Protein AF-A0A7U4GG77-F1 (afdb_monomer)

Foldseek 3Di:
DWDWDWDQDQFWIWIWTNDPDTDTDIDGDDNVRSVVVVVVCCVVVVDPPLVVLVVVVVVVVVDDPVVCCVVQPPVNVVVSVVVNVVVVVD

pLDDT: mean 75.09, std 8.91, range [48.38, 88.25]

Solvent-accessible surface area (backbone atoms only — not comparable to full-atom values): 5336 Å² total; per-residue (Å²): 130,79,53,72,47,80,47,79,55,90,54,34,40,35,43,39,35,66,50,102,69,66,52,76,48,75,41,82,44,55,60,67,58,48,51,53,50,53,48,53,34,38,76,69,64,77,40,57,70,68,57,53,49,50,51,50,54,56,52,54,72,71,50,57,72,76,72,36,51,83,79,50,42,70,70,58,50,48,54,54,50,52,51,47,52,58,62,71,76,105

Structure (mmCIF, N/CA/C/O backbone):
data_AF-A0A7U4GG77-F1
#
_entry.id   AF-A0A7U4GG77-F1
#
loop_
_atom_site.group_PDB
_atom_site.id
_atom_site.type_symbol
_atom_site.label_atom_id
_atom_site.label_alt_id
_atom_site.label_comp_id
_atom_site.label_asym_id
_atom_site.label_entity_id
_atom_site.label_seq_id
_atom_site.pdbx_PDB_ins_code
_atom_site.Cartn_x
_atom_site.Cartn_y
_atom_site.Cartn_z
_atom_site.occupancy
_atom_site.B_iso_or_equiv
_atom_site.auth_seq_id
_atom_site.auth_comp_id
_atom_site.auth_asym_id
_atom_site.auth_atom_id
_atom_site.pdbx_PDB_model_num
ATOM 1 N N . MET A 1 1 ? 2.871 -21.679 12.229 1.00 51.12 1 MET A N 1
ATOM 2 C CA . MET A 1 1 ? 2.095 -21.071 11.125 1.00 51.12 1 MET A CA 1
ATOM 3 C C . MET A 1 1 ? 3.043 -20.767 9.979 1.00 51.12 1 MET A C 1
ATOM 5 O O . MET A 1 1 ? 4.059 -20.128 10.228 1.00 51.12 1 MET A O 1
ATOM 9 N N . GLN A 1 2 ? 2.755 -21.250 8.768 1.00 59.47 2 GLN A N 1
ATOM 10 C CA . GLN A 1 2 ? 3.441 -20.774 7.560 1.00 59.47 2 GLN A CA 1
ATOM 11 C C . GLN A 1 2 ? 3.016 -19.323 7.315 1.00 59.47 2 GLN A C 1
ATOM 13 O O . GLN A 1 2 ? 1.837 -19.002 7.451 1.00 59.47 2 GLN A O 1
ATOM 18 N N . LYS A 1 3 ? 3.980 -18.441 7.039 1.00 63.34 3 LYS A N 1
ATOM 19 C CA . LYS A 1 3 ? 3.714 -17.033 6.736 1.00 63.34 3 LYS A CA 1
ATOM 20 C C . LYS A 1 3 ? 3.710 -16.855 5.221 1.00 63.34 3 LYS A C 1
ATOM 22 O O . LYS A 1 3 ? 4.717 -17.133 4.573 1.00 63.34 3 LYS A O 1
ATOM 27 N N . THR A 1 4 ? 2.592 -16.379 4.690 1.00 65.75 4 THR A N 1
ATOM 28 C CA . THR A 1 4 ? 2.501 -15.870 3.320 1.00 65.75 4 THR A CA 1
ATOM 29 C C . THR A 1 4 ? 2.629 -14.356 3.387 1.00 65.75 4 THR A C 1
ATOM 31 O O . THR A 1 4 ? 1.949 -13.716 4.186 1.00 65.75 4 THR A O 1
ATOM 34 N N . ILE A 1 5 ? 3.536 -13.794 2.597 1.00 69.69 5 ILE A N 1
ATOM 35 C CA . ILE A 1 5 ? 3.771 -12.358 2.486 1.00 69.69 5 ILE A CA 1
ATOM 36 C C . ILE A 1 5 ? 3.217 -11.914 1.136 1.00 69.69 5 ILE A C 1
ATOM 38 O O . ILE A 1 5 ? 3.635 -12.428 0.098 1.00 69.69 5 ILE A O 1
ATOM 42 N N . LEU A 1 6 ? 2.293 -10.959 1.173 1.00 69.25 6 LEU A N 1
ATOM 43 C CA . LEU A 1 6 ? 1.862 -10.196 0.010 1.00 69.25 6 LEU A CA 1
ATOM 44 C C . LEU A 1 6 ? 2.651 -8.883 0.002 1.00 69.25 6 LEU A C 1
ATOM 46 O O . LEU A 1 6 ? 2.609 -8.136 0.980 1.00 69.25 6 LEU A O 1
ATOM 50 N N . ARG A 1 7 ? 3.385 -8.603 -1.073 1.00 73.50 7 ARG A N 1
ATOM 51 C CA . ARG A 1 7 ? 4.028 -7.307 -1.305 1.00 73.50 7 ARG A CA 1
ATOM 52 C C . ARG A 1 7 ? 3.434 -6.702 -2.567 1.00 73.50 7 ARG A C 1
ATOM 54 O O . ARG A 1 7 ? 3.472 -7.327 -3.618 1.00 73.50 7 ARG A O 1
ATOM 61 N N . ILE A 1 8 ? 2.901 -5.496 -2.445 1.00 69.69 8 ILE A N 1
ATOM 62 C CA . ILE A 1 8 ? 2.341 -4.741 -3.562 1.00 69.69 8 ILE A CA 1
ATOM 63 C C . ILE A 1 8 ? 3.329 -3.622 -3.896 1.00 69.69 8 ILE A C 1
ATOM 65 O O . ILE A 1 8 ? 3.709 -2.851 -3.014 1.00 69.69 8 ILE A O 1
ATOM 69 N N . SER A 1 9 ? 3.766 -3.579 -5.148 1.00 67.88 9 SER A N 1
ATOM 70 C CA . SER A 1 9 ? 4.591 -2.526 -5.743 1.00 67.88 9 SER A CA 1
ATOM 71 C C . SER A 1 9 ? 3.749 -1.730 -6.745 1.00 67.88 9 SER A C 1
ATOM 73 O O . SER A 1 9 ? 2.621 -2.106 -7.051 1.00 67.88 9 SER A O 1
ATOM 75 N N . ALA A 1 10 ? 4.294 -0.635 -7.280 1.00 65.25 10 ALA A N 1
ATOM 76 C CA . ALA A 1 10 ? 3.578 0.225 -8.229 1.00 65.25 10 ALA A CA 1
ATOM 77 C C . ALA A 1 10 ? 3.205 -0.466 -9.560 1.00 65.25 10 ALA A C 1
ATOM 79 O O . ALA A 1 10 ? 2.315 0.006 -10.261 1.00 65.25 10 ALA A O 1
ATOM 80 N N . ASP A 1 11 ? 3.873 -1.565 -9.908 1.00 67.75 11 ASP A N 1
ATOM 81 C CA . ASP A 1 11 ? 3.751 -2.277 -11.186 1.00 67.75 11 ASP A CA 1
ATOM 82 C C . ASP A 1 11 ? 3.514 -3.793 -11.041 1.00 67.75 11 ASP A C 1
ATOM 84 O O . ASP A 1 11 ? 3.308 -4.504 -12.028 1.00 67.75 11 ASP A O 1
ATOM 88 N N . SER A 1 12 ? 3.560 -4.312 -9.814 1.00 68.69 12 SER A N 1
ATOM 89 C CA . SER A 1 12 ? 3.623 -5.748 -9.568 1.00 68.69 12 SER A CA 1
ATOM 90 C C . SER A 1 12 ? 3.068 -6.132 -8.201 1.00 68.69 12 SER A C 1
ATOM 92 O O . SER A 1 12 ? 3.154 -5.389 -7.221 1.00 68.69 12 SER A O 1
ATOM 94 N N . ILE A 1 13 ? 2.510 -7.339 -8.125 1.00 72.44 13 ILE A N 1
ATOM 95 C CA . ILE A 1 13 ? 2.113 -7.983 -6.873 1.00 72.44 13 ILE A CA 1
ATOM 96 C C . ILE A 1 13 ? 2.978 -9.226 -6.700 1.00 72.44 13 ILE A C 1
ATOM 98 O O . ILE A 1 13 ? 3.021 -10.101 -7.565 1.00 72.44 13 ILE A O 1
ATOM 102 N N . LEU A 1 14 ? 3.659 -9.311 -5.563 1.00 74.12 14 LEU A N 1
ATOM 103 C CA . LEU A 1 14 ? 4.551 -10.401 -5.211 1.00 74.12 14 LEU A CA 1
ATOM 104 C C . LEU A 1 14 ? 3.953 -11.212 -4.064 1.00 74.12 14 LEU A C 1
ATOM 106 O O . LEU A 1 14 ? 3.709 -10.701 -2.968 1.00 74.12 14 LEU A O 1
ATOM 110 N N . ILE A 1 15 ? 3.745 -12.499 -4.322 1.00 71.56 15 ILE A N 1
ATOM 111 C CA . ILE A 1 15 ? 3.275 -13.475 -3.341 1.00 71.56 15 ILE A CA 1
ATOM 112 C C . ILE A 1 15 ? 4.464 -14.360 -2.985 1.00 71.56 15 ILE A C 1
ATOM 114 O O . ILE A 1 15 ? 4.960 -15.122 -3.817 1.00 71.56 15 ILE A O 1
ATOM 118 N N . ALA A 1 16 ? 4.924 -14.262 -1.741 1.00 68.94 16 ALA A N 1
ATOM 119 C CA . ALA A 1 16 ? 5.987 -15.102 -1.210 1.00 68.94 16 ALA A CA 1
ATOM 120 C C . ALA A 1 16 ? 5.429 -16.004 -0.108 1.00 68.94 16 ALA A C 1
ATOM 122 O O . ALA A 1 16 ? 4.926 -15.524 0.906 1.00 68.94 16 ALA A O 1
ATOM 123 N N . ASN A 1 17 ? 5.536 -17.322 -0.277 1.00 65.88 17 ASN A N 1
ATOM 124 C CA . ASN A 1 17 ? 5.179 -18.277 0.773 1.00 65.88 17 ASN A CA 1
ATOM 125 C C . ASN A 1 17 ? 6.445 -18.819 1.449 1.00 65.88 17 ASN A C 1
ATOM 127 O O . ASN A 1 17 ? 7.311 -19.385 0.782 1.00 65.88 17 ASN A O 1
ATOM 131 N N . ALA A 1 18 ? 6.538 -18.701 2.777 1.00 59.69 18 ALA A N 1
ATOM 132 C CA . ALA A 1 18 ? 7.616 -19.275 3.586 1.00 59.69 18 ALA A CA 1
ATOM 133 C C . ALA A 1 18 ? 7.467 -20.804 3.785 1.00 59.69 18 ALA A C 1
ATOM 135 O O . ALA A 1 18 ? 7.578 -21.320 4.901 1.00 59.69 18 ALA A O 1
ATOM 136 N N . ALA A 1 19 ? 7.178 -21.538 2.709 1.00 62.00 19 ALA A N 1
ATOM 137 C CA . ALA A 1 19 ? 7.104 -22.994 2.700 1.00 62.00 19 ALA A CA 1
ATOM 138 C C . ALA A 1 19 ? 8.495 -23.631 2.515 1.00 62.00 19 ALA A C 1
ATOM 140 O O . ALA A 1 19 ? 9.470 -22.968 2.169 1.00 62.00 19 ALA A O 1
ATOM 141 N N . LYS A 1 20 ? 8.580 -24.955 2.718 1.00 48.38 20 LYS A N 1
ATOM 142 C CA . LYS A 1 20 ? 9.816 -25.759 2.585 1.00 48.38 20 LYS A CA 1
ATOM 143 C C . LYS A 1 20 ? 10.460 -25.651 1.189 1.00 48.38 20 LYS A C 1
ATOM 145 O O . LYS A 1 20 ? 11.650 -25.907 1.048 1.00 48.38 20 LYS A O 1
ATOM 150 N N . ILE A 1 21 ? 9.663 -25.260 0.191 1.00 56.75 21 ILE A N 1
ATOM 151 C CA . ILE A 1 21 ? 10.090 -24.770 -1.120 1.00 56.75 21 ILE A CA 1
ATOM 152 C C . ILE A 1 21 ? 9.395 -23.411 -1.292 1.00 56.75 21 ILE A C 1
ATOM 154 O O . ILE A 1 21 ? 8.171 -23.391 -1.443 1.00 56.75 21 ILE A O 1
ATOM 158 N N . PRO A 1 22 ? 10.116 -22.285 -1.194 1.00 57.88 22 PRO A N 1
ATOM 159 C CA . PRO A 1 22 ? 9.503 -20.979 -1.346 1.00 57.88 22 PRO A CA 1
ATOM 160 C C . PRO A 1 22 ? 9.042 -20.798 -2.792 1.00 57.88 22 PRO A C 1
ATOM 162 O O . PRO A 1 22 ? 9.851 -20.809 -3.717 1.00 57.88 22 PRO A O 1
ATOM 165 N N . ALA A 1 23 ? 7.732 -20.646 -2.983 1.00 59.00 23 ALA A N 1
ATOM 166 C CA . ALA A 1 23 ? 7.180 -20.174 -4.243 1.00 59.00 23 ALA A CA 1
ATOM 167 C C . ALA A 1 23 ? 7.193 -18.644 -4.206 1.00 59.00 23 ALA A C 1
ATOM 169 O O . ALA A 1 23 ? 6.573 -18.040 -3.324 1.00 5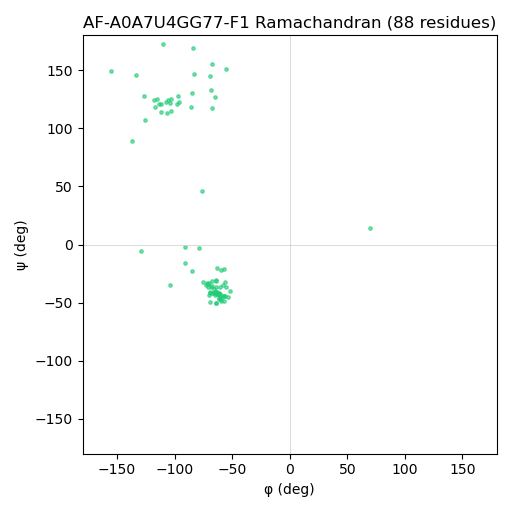9.00 23 ALA A O 1
ATOM 170 N N . LEU A 1 24 ? 7.936 -18.052 -5.138 1.00 68.31 24 LEU A N 1
ATOM 171 C CA . LEU A 1 24 ? 7.887 -16.631 -5.440 1.00 68.31 24 LEU A CA 1
ATOM 172 C C . LEU A 1 24 ? 7.084 -16.481 -6.725 1.00 68.31 24 LEU A C 1
ATOM 174 O O . LEU A 1 24 ? 7.502 -16.980 -7.770 1.00 68.31 24 LEU A O 1
ATOM 178 N N . VAL A 1 25 ? 5.927 -15.837 -6.636 1.00 71.56 25 VAL A N 1
ATOM 179 C CA . VAL A 1 25 ? 5.115 -15.519 -7.809 1.00 71.56 25 VAL A CA 1
ATOM 180 C C . VAL A 1 25 ? 5.037 -14.009 -7.913 1.00 71.56 25 VAL A C 1
ATOM 182 O O . VAL A 1 25 ? 4.544 -13.350 -6.999 1.00 71.56 25 VAL A O 1
ATOM 185 N N . GLU A 1 26 ? 5.550 -13.483 -9.018 1.00 75.00 26 GLU A N 1
ATOM 186 C CA . GLU A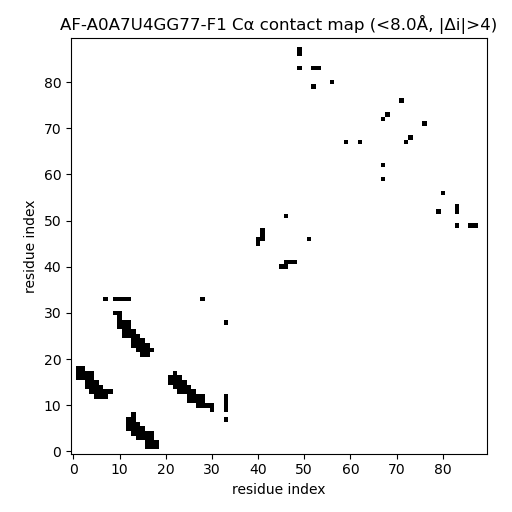 1 26 ? 5.420 -12.083 -9.395 1.00 75.00 26 GLU A CA 1
ATOM 187 C C . GLU A 1 26 ? 4.372 -11.983 -10.499 1.00 75.00 26 GLU A C 1
ATOM 189 O O . GLU A 1 26 ? 4.470 -12.646 -11.534 1.00 75.00 26 GLU A O 1
ATOM 194 N N . ILE A 1 27 ? 3.335 -11.194 -10.242 1.00 75.25 27 ILE A N 1
ATOM 195 C CA . ILE A 1 27 ? 2.248 -10.945 -11.180 1.00 75.25 27 ILE A CA 1
ATOM 196 C C . ILE A 1 27 ? 2.372 -9.489 -11.610 1.00 75.25 27 ILE A C 1
ATOM 198 O O . ILE A 1 27 ? 2.185 -8.586 -10.793 1.00 75.25 27 ILE A O 1
ATOM 202 N N . GLY A 1 28 ? 2.683 -9.267 -12.888 1.00 74.25 28 GLY A N 1
ATOM 203 C CA . GLY A 1 28 ? 2.558 -7.943 -13.490 1.00 74.25 28 GLY A CA 1
ATOM 204 C C . GLY A 1 28 ? 1.086 -7.538 -13.501 1.00 74.25 28 GLY A C 1
ATOM 205 O O . GLY A 1 28 ? 0.238 -8.306 -13.963 1.00 74.25 28 GLY A O 1
ATOM 206 N N . ALA A 1 29 ? 0.777 -6.363 -12.966 1.00 76.25 29 ALA A N 1
ATOM 207 C CA . ALA A 1 29 ? -0.593 -5.901 -12.793 1.00 76.25 29 ALA A CA 1
ATOM 208 C C . ALA A 1 29 ? -0.731 -4.460 -13.283 1.00 76.25 29 ALA A C 1
ATOM 210 O O . ALA A 1 29 ? 0.194 -3.657 -13.170 1.00 76.25 29 ALA A O 1
ATOM 211 N N . SER A 1 30 ? -1.893 -4.125 -13.847 1.00 80.94 30 SER A N 1
ATOM 212 C CA . SER A 1 30 ? -2.185 -2.732 -14.174 1.00 80.94 30 SER A CA 1
ATOM 213 C C . SER A 1 30 ? -2.337 -1.907 -12.889 1.00 80.94 30 SER A C 1
ATOM 215 O O . SER A 1 30 ? -2.736 -2.457 -11.856 1.00 80.94 30 SER A O 1
ATOM 217 N N . PRO A 1 31 ? -2.100 -0.583 -12.944 1.00 75.19 31 PRO A N 1
ATOM 218 C CA . PRO A 1 31 ? -2.346 0.305 -11.810 1.00 75.19 31 PRO A CA 1
ATOM 219 C C . PRO A 1 31 ? -3.762 0.163 -11.234 1.00 75.19 31 PRO A C 1
ATOM 221 O O . PRO A 1 31 ? -3.924 0.112 -10.019 1.00 75.19 31 PRO A O 1
ATOM 224 N N . ASP A 1 32 ? -4.777 0.002 -12.088 1.00 79.00 32 ASP A N 1
ATOM 225 C CA . ASP A 1 32 ? -6.167 -0.186 -11.653 1.00 79.00 32 ASP A CA 1
ATOM 226 C C . ASP A 1 32 ? -6.368 -1.493 -10.874 1.00 79.00 32 ASP A C 1
ATOM 228 O O . ASP A 1 32 ? -7.065 -1.515 -9.862 1.00 79.00 32 ASP A O 1
ATOM 232 N N . ALA A 1 33 ? -5.734 -2.586 -11.314 1.00 78.00 33 ALA A N 1
ATOM 233 C CA . ALA A 1 33 ? -5.809 -3.872 -10.623 1.00 78.00 33 ALA A CA 1
ATOM 234 C C . ALA A 1 33 ? -5.091 -3.825 -9.265 1.00 78.00 33 ALA A C 1
ATOM 236 O O . ALA A 1 33 ? -5.561 -4.414 -8.288 1.00 78.00 33 ALA A O 1
ATOM 237 N N . ILE A 1 34 ? -3.977 -3.093 -9.192 1.00 81.62 34 ILE A N 1
ATOM 238 C CA . ILE A 1 34 ? -3.247 -2.838 -7.947 1.00 81.62 34 ILE A CA 1
ATOM 239 C C . ILE A 1 34 ? -4.119 -2.033 -6.982 1.00 81.62 34 ILE A C 1
ATOM 241 O O . ILE A 1 34 ? -4.300 -2.447 -5.838 1.00 81.62 34 ILE A O 1
ATOM 245 N N . MET A 1 35 ? -4.709 -0.931 -7.452 1.00 81.56 35 MET A N 1
ATOM 246 C CA . MET A 1 35 ? -5.594 -0.089 -6.646 1.00 81.56 35 MET A CA 1
ATOM 247 C C . MET A 1 35 ? -6.815 -0.865 -6.150 1.00 81.56 35 MET A C 1
ATOM 249 O O . MET A 1 35 ? -7.109 -0.813 -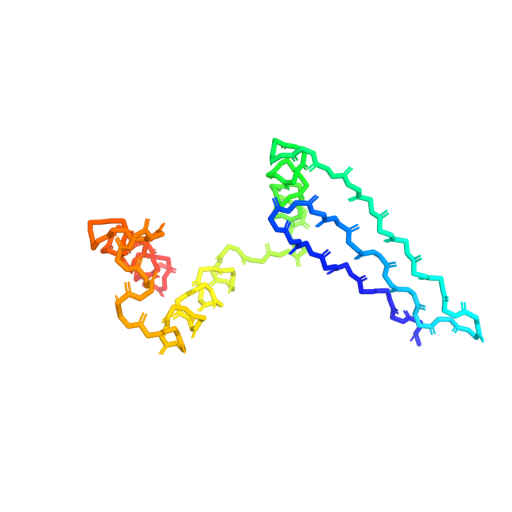4.961 1.00 81.56 35 MET A O 1
ATOM 253 N N . GLY A 1 36 ? -7.464 -1.649 -7.018 1.00 85.00 36 GLY A N 1
ATOM 254 C CA . GLY A 1 36 ? -8.581 -2.514 -6.628 1.00 85.00 36 GLY A CA 1
ATOM 255 C C . GLY A 1 36 ? -8.192 -3.518 -5.542 1.00 85.00 36 GLY A C 1
ATOM 256 O O . GLY A 1 36 ? -8.883 -3.636 -4.538 1.00 85.00 36 GLY A O 1
ATOM 257 N N . THR A 1 37 ? -7.027 -4.160 -5.675 1.00 83.50 37 THR A N 1
ATOM 258 C CA . THR A 1 37 ? -6.529 -5.104 -4.660 1.00 83.50 37 THR A CA 1
ATOM 259 C C . THR A 1 37 ? -6.265 -4.413 -3.320 1.00 83.50 37 THR A C 1
ATOM 261 O O . THR A 1 37 ? -6.591 -4.957 -2.268 1.00 83.50 37 THR A O 1
ATOM 264 N N . VAL A 1 38 ? -5.670 -3.216 -3.328 1.00 82.75 38 VAL A N 1
ATOM 265 C CA . VAL A 1 38 ? -5.437 -2.443 -2.098 1.00 82.75 38 VAL A CA 1
ATOM 266 C C . VAL A 1 38 ? -6.764 -2.055 -1.443 1.00 82.75 38 VAL A C 1
ATOM 268 O O . VAL A 1 38 ? -6.893 -2.205 -0.230 1.00 82.75 38 VAL A O 1
ATOM 271 N N . SER A 1 39 ? -7.756 -1.619 -2.225 1.00 85.56 39 SER A N 1
ATOM 272 C CA . SER A 1 39 ? -9.106 -1.327 -1.731 1.00 85.56 39 SER A CA 1
ATOM 273 C C . SER A 1 39 ? -9.764 -2.552 -1.093 1.00 85.56 39 SER A C 1
ATOM 275 O O . SER A 1 39 ? -10.225 -2.455 0.040 1.00 85.56 39 SER A O 1
ATOM 277 N N . ASP A 1 40 ? -9.707 -3.720 -1.736 1.00 87.44 40 ASP A N 1
ATOM 278 C CA . ASP A 1 40 ? -10.267 -4.963 -1.186 1.00 87.44 40 ASP A CA 1
ATOM 279 C C . ASP A 1 40 ? -9.613 -5.356 0.156 1.00 87.44 40 ASP A C 1
ATOM 281 O O . ASP A 1 40 ? -10.269 -5.857 1.076 1.00 87.44 40 ASP A O 1
ATOM 285 N N . LEU A 1 41 ? -8.303 -5.124 0.303 1.00 85.56 41 LEU A N 1
ATOM 286 C CA . LEU A 1 41 ? -7.572 -5.382 1.550 1.00 85.56 41 LEU A CA 1
ATOM 287 C C . LEU A 1 41 ? -7.953 -4.411 2.674 1.00 85.56 41 LEU A C 1
ATOM 289 O O . LEU A 1 41 ? -7.960 -4.804 3.844 1.00 85.56 41 LEU A O 1
ATOM 293 N N . ILE A 1 42 ? -8.269 -3.164 2.326 1.00 85.44 42 ILE A N 1
ATOM 294 C CA . ILE A 1 42 ? -8.780 -2.165 3.266 1.00 85.44 42 ILE A CA 1
ATOM 295 C C . ILE A 1 42 ? -10.195 -2.546 3.710 1.00 85.44 42 ILE A C 1
ATOM 297 O O . ILE A 1 42 ? -10.462 -2.633 4.907 1.00 85.44 42 ILE A O 1
ATOM 301 N N . ASP A 1 43 ? -11.079 -2.854 2.761 1.00 88.19 43 ASP A N 1
ATOM 302 C CA . ASP A 1 43 ? -12.486 -3.179 3.026 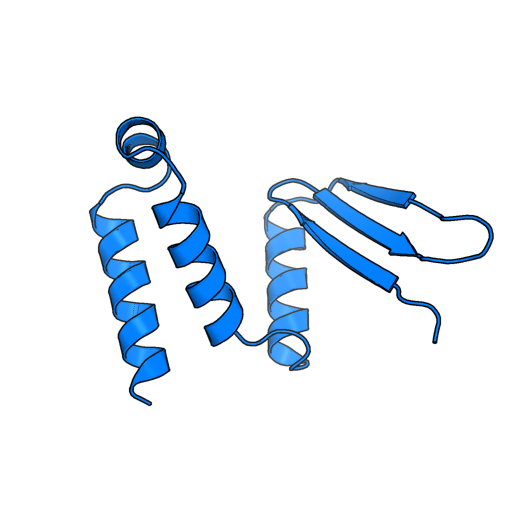1.00 88.19 43 ASP A CA 1
ATOM 303 C C . ASP A 1 43 ? -12.644 -4.465 3.848 1.00 88.19 43 ASP A C 1
ATOM 305 O O . ASP A 1 43 ? -13.553 -4.591 4.670 1.00 88.19 43 ASP A O 1
ATOM 309 N N . SER A 1 44 ? -11.726 -5.418 3.677 1.00 88.25 44 SER A N 1
ATOM 310 C CA . SER A 1 44 ? -11.666 -6.642 4.484 1.00 88.25 44 SER A CA 1
ATOM 311 C C . SER A 1 44 ? -11.024 -6.455 5.866 1.00 88.25 44 SER A C 1
AT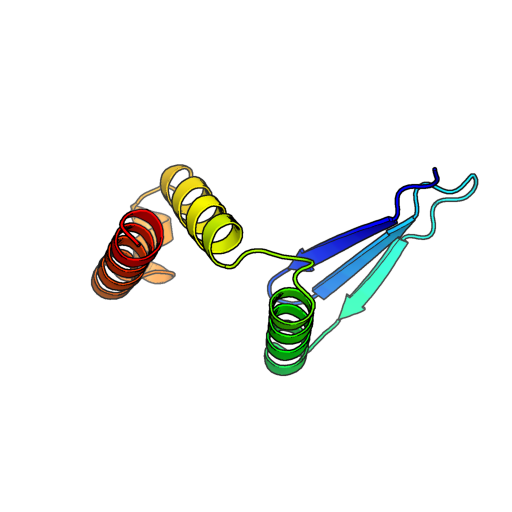OM 313 O O . SER A 1 44 ? -10.978 -7.407 6.648 1.00 88.25 44 SER A O 1
ATOM 315 N N . GLY A 1 45 ? -10.531 -5.253 6.188 1.00 83.19 45 GLY A N 1
ATOM 316 C CA . GLY A 1 45 ? -9.873 -4.935 7.459 1.00 83.19 45 GLY A CA 1
ATOM 317 C C . GLY A 1 45 ? -8.503 -5.596 7.634 1.00 83.19 45 GLY A C 1
ATOM 318 O O . GLY A 1 45 ? -7.983 -5.653 8.748 1.00 83.19 45 GLY A O 1
ATOM 319 N N . ILE A 1 46 ? -7.920 -6.124 6.553 1.00 82.94 46 ILE A N 1
ATOM 320 C CA . ILE A 1 46 ? -6.584 -6.735 6.560 1.00 82.94 46 ILE A CA 1
ATOM 321 C C . ILE A 1 46 ? -5.508 -5.645 6.630 1.00 82.94 46 ILE A C 1
ATOM 323 O O . ILE A 1 46 ? -4.447 -5.861 7.219 1.00 82.94 46 ILE A O 1
ATOM 327 N N . VAL A 1 47 ? -5.783 -4.481 6.038 1.00 81.44 47 VAL A N 1
ATOM 328 C CA . VAL A 1 47 ? -4.896 -3.317 6.025 1.00 81.44 47 VAL A CA 1
ATOM 329 C C . VAL A 1 47 ? -5.645 -2.088 6.536 1.00 81.44 47 VAL A C 1
ATOM 331 O O . VAL A 1 47 ? -6.704 -1.749 6.021 1.00 81.44 47 VAL A O 1
ATOM 334 N N . ASP A 1 48 ? -5.077 -1.391 7.522 1.00 83.19 48 ASP A N 1
ATOM 335 C CA . ASP A 1 48 ? -5.610 -0.109 7.989 1.00 83.19 48 ASP A CA 1
ATOM 336 C C . ASP A 1 48 ? -5.085 1.038 7.106 1.00 83.19 48 ASP A C 1
ATOM 338 O O . ASP A 1 48 ? -3.880 1.176 6.865 1.00 83.19 48 ASP A O 1
ATOM 342 N N . VAL A 1 49 ? -5.995 1.899 6.646 1.00 82.31 49 VAL A N 1
ATOM 343 C CA . VAL A 1 49 ? -5.673 3.132 5.912 1.00 82.31 49 VAL A CA 1
ATOM 344 C C . VAL A 1 49 ? -4.717 4.018 6.716 1.00 82.31 49 VAL A C 1
ATOM 346 O O . VAL A 1 49 ? -3.804 4.624 6.150 1.00 82.31 49 VAL A O 1
ATOM 349 N N . ARG A 1 50 ? -4.875 4.067 8.044 1.00 80.88 50 ARG A N 1
ATOM 350 C CA . ARG A 1 50 ? -4.001 4.821 8.950 1.00 80.88 50 ARG A CA 1
ATOM 351 C C . ARG A 1 50 ? -2.560 4.318 8.887 1.00 80.88 50 ARG A C 1
ATOM 353 O O . ARG A 1 50 ? -1.636 5.135 8.844 1.00 80.88 50 ARG A O 1
ATOM 360 N N . ASP A 1 51 ? -2.366 3.004 8.838 1.00 79.81 51 ASP A N 1
ATOM 361 C CA . ASP A 1 51 ? -1.039 2.394 8.748 1.00 79.81 51 ASP A CA 1
ATOM 362 C C . ASP A 1 51 ? -0.404 2.662 7.379 1.00 79.81 51 ASP A C 1
ATOM 364 O O . ASP A 1 51 ? 0.769 3.032 7.307 1.00 79.81 51 ASP A O 1
ATOM 368 N N . LEU A 1 52 ? -1.182 2.578 6.294 1.00 81.00 52 LEU A N 1
ATOM 369 C CA . LEU A 1 52 ? -0.708 2.892 4.941 1.00 81.00 52 LEU A CA 1
ATOM 370 C C . LEU A 1 52 ? -0.246 4.343 4.801 1.00 81.00 52 LEU A C 1
ATOM 372 O O . LEU A 1 52 ? 0.832 4.604 4.259 1.00 81.00 52 LEU A O 1
ATOM 376 N N . ILE A 1 53 ? -1.029 5.294 5.307 1.00 82.06 53 ILE A N 1
ATOM 377 C CA . ILE A 1 53 ? -0.669 6.714 5.256 1.00 82.06 53 ILE A CA 1
ATOM 378 C C . ILE A 1 53 ? 0.564 6.984 6.127 1.00 82.06 53 ILE A C 1
ATOM 380 O O . ILE A 1 53 ? 1.479 7.687 5.694 1.00 82.06 53 ILE A O 1
ATOM 384 N N . SER A 1 54 ? 0.641 6.376 7.316 1.00 79.75 54 SER A N 1
ATOM 385 C CA . SER A 1 54 ? 1.808 6.496 8.201 1.00 79.75 54 SER A CA 1
ATOM 386 C C . SER A 1 54 ? 3.082 5.991 7.525 1.00 79.75 54 SER A C 1
ATOM 388 O O . SER A 1 54 ? 4.092 6.696 7.501 1.00 79.75 54 SER A O 1
ATOM 390 N N . LEU A 1 55 ? 3.022 4.802 6.918 1.00 80.38 55 LEU A N 1
ATOM 391 C CA . LEU A 1 55 ? 4.132 4.209 6.174 1.00 80.38 55 LEU A CA 1
ATOM 392 C C . LEU A 1 55 ? 4.551 5.090 4.999 1.00 80.38 55 LEU A C 1
ATOM 394 O O . LEU A 1 55 ? 5.743 5.302 4.788 1.00 80.38 55 LEU A O 1
ATOM 398 N N . THR A 1 56 ? 3.588 5.639 4.261 1.00 80.94 56 THR A N 1
ATOM 399 C CA . THR A 1 56 ? 3.862 6.519 3.119 1.00 80.94 56 THR A CA 1
ATOM 400 C C . THR A 1 56 ? 4.624 7.767 3.569 1.00 80.94 56 THR A C 1
ATOM 402 O O . THR A 1 56 ? 5.667 8.090 3.001 1.00 80.94 56 THR A O 1
ATOM 405 N N . LEU A 1 57 ? 4.185 8.420 4.649 1.00 81.69 57 LEU A N 1
ATOM 406 C CA . LEU A 1 57 ? 4.878 9.580 5.217 1.00 81.69 57 LEU A CA 1
ATOM 407 C C . LEU A 1 57 ? 6.276 9.235 5.751 1.00 81.69 57 LEU A C 1
ATOM 409 O O . LEU A 1 57 ? 7.200 10.038 5.618 1.00 81.69 57 LEU A O 1
ATOM 413 N N . GLU A 1 58 ? 6.467 8.057 6.347 1.00 80.38 58 GLU A N 1
ATOM 414 C CA . GLU A 1 58 ? 7.794 7.602 6.774 1.00 80.38 58 GLU A CA 1
ATOM 415 C C . GLU A 1 58 ? 8.745 7.350 5.605 1.00 80.38 58 GLU A C 1
ATOM 417 O O . GLU A 1 58 ? 9.935 7.645 5.726 1.00 80.38 58 GLU A O 1
ATOM 422 N N . GLN A 1 59 ? 8.251 6.809 4.491 1.00 75.56 59 GLN A N 1
ATOM 423 C CA . GLN A 1 59 ? 9.064 6.607 3.292 1.00 75.56 59 GLN A CA 1
ATOM 424 C C . GLN A 1 59 ? 9.428 7.941 2.645 1.00 75.56 59 GLN A C 1
ATOM 426 O O . GLN A 1 59 ? 10.593 8.152 2.320 1.00 75.56 59 GLN A O 1
ATOM 431 N N . ILE A 1 60 ? 8.483 8.883 2.564 1.00 78.69 60 ILE A N 1
ATOM 432 C CA . ILE A 1 60 ? 8.748 10.240 2.068 1.00 78.69 60 ILE A CA 1
ATOM 433 C C . ILE A 1 60 ? 9.853 10.911 2.893 1.00 78.69 60 ILE A C 1
ATOM 435 O O . ILE A 1 60 ? 10.790 11.458 2.328 1.00 78.69 60 ILE A O 1
ATOM 439 N N . LYS A 1 61 ? 9.825 10.807 4.228 1.00 76.38 61 LYS A N 1
ATOM 440 C CA . LYS A 1 61 ? 10.892 11.364 5.087 1.00 76.38 61 LYS A CA 1
ATOM 441 C C . LYS A 1 61 ? 12.286 10.788 4.814 1.00 76.38 61 LYS A C 1
ATOM 443 O O . LYS A 1 61 ? 13.270 11.403 5.214 1.00 76.38 61 LYS A O 1
ATOM 448 N N . LYS A 1 62 ? 12.374 9.595 4.220 1.00 76.31 62 LYS A N 1
ATOM 449 C CA . LYS A 1 62 ? 13.640 8.920 3.892 1.00 76.31 62 LYS A CA 1
ATOM 450 C C . LYS A 1 62 ? 14.143 9.257 2.489 1.00 76.31 62 LYS A C 1
ATOM 452 O O . LYS A 1 62 ? 15.307 8.986 2.207 1.0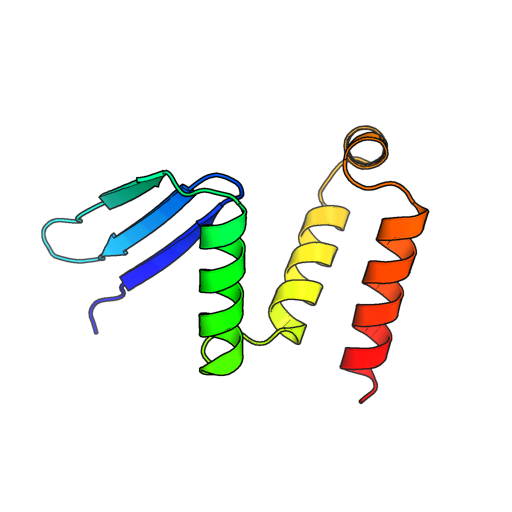0 76.31 62 LYS A O 1
ATOM 457 N N . CYS A 1 63 ? 13.298 9.817 1.630 1.00 74.56 63 CYS A N 1
ATOM 458 C CA . CYS A 1 63 ? 13.691 10.276 0.305 1.00 74.56 63 CYS A CA 1
ATOM 459 C C . CYS A 1 63 ? 14.311 11.677 0.388 1.00 74.56 63 CYS A C 1
ATOM 461 O O . CYS A 1 63 ? 13.928 12.500 1.222 1.00 74.56 63 CYS A O 1
ATOM 463 N N . ASP A 1 64 ? 15.278 11.961 -0.480 1.00 71.88 64 ASP A N 1
ATOM 464 C CA . ASP A 1 64 ? 15.816 13.307 -0.624 1.00 71.88 64 ASP A CA 1
ATOM 465 C C . ASP A 1 64 ? 14.776 14.243 -1.264 1.00 71.88 64 ASP A C 1
ATOM 467 O O . ASP A 1 64 ? 13.964 13.845 -2.103 1.00 71.88 64 ASP A O 1
ATOM 471 N N . ALA A 1 65 ? 14.787 15.506 -0.834 1.00 65.25 65 ALA A N 1
ATOM 472 C CA . ALA A 1 65 ? 13.774 16.485 -1.222 1.00 65.25 65 ALA A CA 1
ATOM 473 C C . ALA A 1 65 ? 13.781 16.802 -2.731 1.00 65.25 65 ALA A C 1
ATOM 475 O O . ALA A 1 65 ? 12.727 17.098 -3.291 1.00 65.25 65 ALA A O 1
ATOM 476 N N . GLU A 1 66 ? 14.942 16.722 -3.392 1.00 64.81 66 GLU A N 1
ATOM 477 C CA . GLU A 1 66 ? 15.067 16.969 -4.835 1.00 64.81 66 GLU A CA 1
ATOM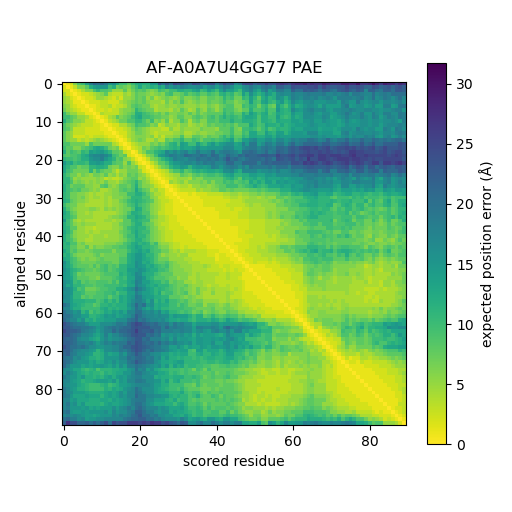 478 C C . GLU A 1 66 ? 14.416 15.850 -5.662 1.00 64.81 66 GLU A C 1
ATOM 480 O O . GLU A 1 66 ? 13.657 16.138 -6.588 1.00 64.81 66 GLU A O 1
ATOM 485 N N . SER A 1 67 ? 14.618 14.583 -5.289 1.00 66.19 67 SER A N 1
ATOM 486 C CA . SER A 1 67 ? 13.977 13.439 -5.953 1.00 66.19 67 SER A CA 1
ATOM 487 C C . SER A 1 67 ? 12.465 13.395 -5.727 1.00 66.19 67 SER A C 1
ATOM 489 O O . SER A 1 67 ? 11.714 12.961 -6.602 1.00 66.19 67 SER A O 1
ATOM 491 N N . LEU A 1 68 ? 11.994 13.875 -4.573 1.00 66.69 68 LEU A N 1
ATOM 492 C CA . LEU A 1 68 ? 10.567 13.940 -4.255 1.00 66.69 68 LEU A CA 1
ATOM 493 C C . LEU A 1 68 ? 9.818 14.998 -5.063 1.00 66.69 68 LEU A C 1
ATOM 495 O O . LEU A 1 68 ? 8.692 14.737 -5.465 1.00 66.69 68 LEU A O 1
ATOM 499 N N . LEU A 1 69 ? 10.422 16.153 -5.347 1.00 64.50 69 LEU A N 1
ATOM 500 C CA . LEU A 1 69 ? 9.753 17.294 -5.993 1.00 64.50 69 LEU A CA 1
ATOM 501 C C . LEU A 1 69 ? 9.111 16.959 -7.351 1.00 64.50 69 LEU A C 1
ATOM 503 O O . LEU A 1 69 ? 8.075 17.524 -7.700 1.00 64.50 69 LEU A O 1
ATOM 507 N N . HIS A 1 70 ? 9.708 16.034 -8.106 1.00 70.31 70 HIS A N 1
ATOM 508 C CA . HIS A 1 70 ? 9.203 15.603 -9.413 1.00 70.31 70 HIS A CA 1
ATOM 509 C C . HIS A 1 70 ? 8.134 14.506 -9.342 1.00 70.31 70 HIS A C 1
ATOM 511 O O . HIS A 1 70 ? 7.363 14.349 -10.287 1.00 70.31 70 HIS A O 1
ATOM 517 N N . VAL A 1 71 ? 8.096 13.743 -8.250 1.00 69.00 71 VAL A N 1
ATOM 518 C CA . VAL A 1 71 ? 7.225 12.565 -8.091 1.00 69.00 71 VAL A CA 1
ATOM 519 C C . VAL A 1 71 ? 6.031 12.877 -7.189 1.00 69.00 71 VAL A C 1
ATOM 521 O O . VAL A 1 71 ? 4.927 12.390 -7.414 1.00 69.00 71 VAL A O 1
ATOM 524 N N . LEU A 1 72 ? 6.247 13.721 -6.186 1.00 77.25 72 LEU A N 1
ATOM 525 C CA . LEU A 1 72 ? 5.266 14.175 -5.219 1.00 77.25 72 LEU A CA 1
ATOM 526 C C . LEU A 1 72 ? 5.430 15.689 -5.004 1.00 77.25 72 LEU A C 1
ATOM 528 O O . LEU A 1 72 ? 6.174 16.120 -4.119 1.00 77.25 72 LEU A O 1
ATOM 532 N N . PRO A 1 73 ? 4.734 16.506 -5.810 1.00 80.00 73 PRO A N 1
ATOM 533 C CA . PRO A 1 73 ? 4.708 17.951 -5.638 1.00 80.00 73 PRO A CA 1
ATOM 534 C C . PRO A 1 73 ? 4.254 18.368 -4.227 1.00 80.00 73 PRO A C 1
ATOM 536 O O . PRO A 1 73 ? 3.484 17.666 -3.564 1.00 80.00 73 PRO A O 1
ATOM 539 N N . ASN A 1 74 ? 4.731 19.525 -3.759 1.00 79.88 74 ASN A N 1
ATOM 540 C CA . ASN A 1 74 ? 4.530 19.982 -2.377 1.00 79.88 74 ASN A CA 1
ATOM 541 C C . ASN A 1 74 ? 3.052 20.110 -1.971 1.00 79.88 74 ASN A C 1
ATOM 543 O O . ASN A 1 74 ? 2.712 19.842 -0.824 1.00 79.88 74 ASN A O 1
ATOM 547 N N . ASP A 1 75 ? 2.170 20.498 -2.889 1.00 83.00 75 ASP A N 1
ATOM 548 C CA . ASP A 1 75 ? 0.720 20.560 -2.675 1.00 83.00 75 ASP A CA 1
ATOM 549 C C . ASP A 1 75 ? 0.134 19.180 -2.345 1.00 83.00 75 ASP A C 1
ATOM 551 O O . ASP A 1 75 ? -0.624 19.045 -1.385 1.00 83.00 75 ASP A O 1
ATOM 555 N N . LYS A 1 76 ? 0.562 18.130 -3.054 1.00 82.88 76 LYS A N 1
ATOM 556 C CA . LYS A 1 76 ? 0.148 16.746 -2.778 1.00 82.88 76 LYS A CA 1
ATOM 557 C C . LYS A 1 76 ? 0.734 16.191 -1.492 1.00 82.88 76 LYS A C 1
ATOM 559 O O . LYS A 1 76 ? 0.055 15.450 -0.781 1.00 82.88 76 LYS A O 1
ATOM 564 N N . LEU A 1 77 ? 1.956 16.586 -1.150 1.00 81.69 77 LEU A N 1
ATOM 565 C CA . LEU A 1 77 ? 2.542 16.252 0.144 1.00 81.69 77 LEU A CA 1
ATOM 566 C C . LEU A 1 77 ? 1.758 16.880 1.308 1.00 81.69 77 LEU A C 1
ATOM 568 O O . LEU A 1 77 ? 1.550 16.222 2.331 1.00 81.69 77 LEU A O 1
ATOM 572 N N . ILE A 1 78 ? 1.309 18.129 1.154 1.00 85.25 78 ILE A N 1
ATOM 573 C CA . ILE A 1 78 ? 0.477 18.818 2.149 1.00 85.25 78 ILE A CA 1
ATOM 574 C C . ILE A 1 78 ? -0.871 18.104 2.294 1.00 85.25 78 ILE A C 1
ATOM 576 O O . ILE A 1 78 ? -1.214 17.718 3.408 1.00 85.25 78 ILE A O 1
ATOM 580 N N . GLU A 1 79 ? -1.577 17.828 1.190 1.00 86.06 79 GLU A N 1
ATOM 581 C CA . GLU A 1 79 ? -2.852 17.087 1.208 1.00 86.06 79 GLU A CA 1
ATOM 582 C C . GLU A 1 79 ? -2.728 15.736 1.940 1.00 86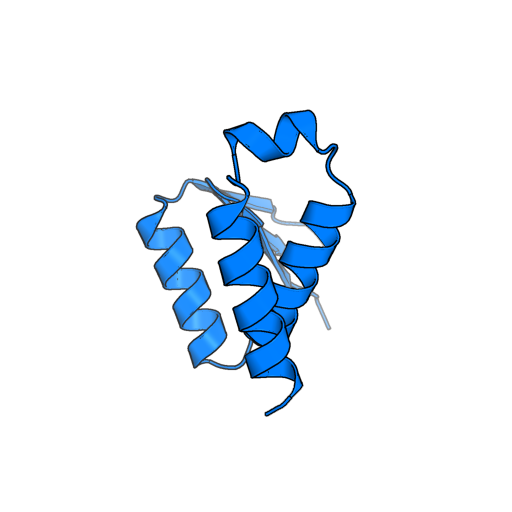.06 79 GLU A C 1
ATOM 584 O O . GLU A 1 79 ? -3.561 15.394 2.783 1.00 86.06 79 GLU A O 1
ATOM 589 N N . LEU A 1 80 ? -1.663 14.975 1.660 1.00 84.19 80 LEU A N 1
ATOM 590 C CA . LEU A 1 80 ? -1.399 13.689 2.311 1.00 84.19 80 LEU A CA 1
ATOM 591 C C . LEU A 1 80 ? -1.140 13.847 3.817 1.00 84.19 80 LEU A C 1
ATOM 593 O O . LEU A 1 80 ? -1.624 13.057 4.630 1.00 84.19 80 LEU A O 1
ATOM 597 N N . THR A 1 81 ? -0.371 14.869 4.189 1.00 82.19 81 THR A N 1
ATOM 598 C CA . THR A 1 81 ? -0.035 15.165 5.585 1.00 82.19 81 THR A CA 1
ATOM 599 C C . THR A 1 81 ? -1.274 15.590 6.373 1.00 82.19 81 THR A C 1
ATOM 601 O O . THR A 1 81 ? -1.480 15.124 7.494 1.00 82.19 81 THR A O 1
ATOM 604 N N . ASP A 1 82 ? -2.139 16.411 5.784 1.00 85.69 82 ASP A N 1
ATOM 605 C CA . ASP A 1 82 ? -3.394 16.835 6.403 1.00 85.69 82 ASP A CA 1
ATOM 606 C C . ASP A 1 82 ? -4.350 15.653 6.593 1.00 85.69 82 ASP A C 1
ATOM 608 O O . ASP A 1 82 ? -4.915 15.483 7.677 1.00 85.69 82 ASP A O 1
ATOM 612 N N . CYS A 1 83 ? -4.469 14.782 5.586 1.00 82.44 83 CYS A N 1
ATOM 613 C CA . CYS A 1 83 ? -5.252 13.548 5.667 1.00 82.44 83 CYS A CA 1
ATOM 614 C C . CYS A 1 83 ? -4.787 12.657 6.834 1.00 82.44 83 CYS A C 1
ATOM 616 O O . CYS A 1 83 ? -5.600 12.196 7.639 1.00 82.44 83 CYS A O 1
ATOM 618 N N . TYR A 1 84 ? -3.471 12.491 7.006 1.00 82.25 84 TYR A N 1
ATOM 619 C CA . TYR A 1 84 ? -2.903 11.765 8.145 1.00 82.25 84 TYR A CA 1
ATOM 620 C C . TYR A 1 84 ? -3.332 12.350 9.495 1.00 82.25 84 TYR A C 1
ATOM 622 O O . TYR A 1 84 ? -3.762 11.612 10.384 1.00 82.25 84 TYR A O 1
ATOM 630 N N . TYR A 1 85 ? -3.232 13.670 9.668 1.00 81.31 85 TYR A N 1
ATOM 631 C CA . TYR A 1 85 ? -3.605 14.315 10.927 1.00 81.31 85 TYR A CA 1
ATOM 632 C C . TYR A 1 85 ? -5.111 14.249 11.199 1.00 81.31 85 TYR A C 1
ATOM 634 O O . TYR A 1 85 ? -5.503 14.059 12.351 1.00 81.31 85 TYR A O 1
ATOM 642 N N . GLN A 1 86 ? -5.955 14.339 10.169 1.00 82.81 86 GLN A N 1
ATOM 643 C CA . GLN A 1 86 ? -7.404 14.154 10.303 1.00 82.81 86 GLN A CA 1
ATOM 644 C C . GLN A 1 86 ? -7.762 12.735 10.748 1.00 82.81 86 GLN A C 1
ATOM 646 O O . GLN A 1 86 ? -8.628 12.558 11.602 1.00 82.81 86 GLN A O 1
ATOM 651 N N . ILE A 1 87 ? -7.076 11.726 10.210 1.00 77.44 87 ILE A N 1
ATOM 652 C CA . ILE A 1 87 ? -7.291 10.323 10.582 1.00 77.44 87 ILE A CA 1
ATOM 653 C C . ILE A 1 87 ? -6.735 10.026 11.974 1.00 77.44 87 ILE A C 1
ATOM 655 O O . ILE A 1 87 ? -7.311 9.216 12.689 1.00 77.44 87 ILE A O 1
ATOM 659 N N . LYS A 1 88 ? -5.624 10.648 12.380 1.00 75.88 88 LYS A N 1
ATOM 660 C CA . LYS A 1 88 ? -5.016 10.440 13.703 1.00 75.88 88 LYS A CA 1
ATOM 661 C C . LYS A 1 88 ? -5.817 11.076 14.844 1.00 75.88 88 LYS A C 1
ATOM 663 O O . LYS A 1 88 ? -5.789 10.557 15.957 1.00 75.88 88 LYS A O 1
ATOM 668 N N . ASN A 1 89 ? -6.462 12.210 14.581 1.00 74.00 89 ASN A N 1
ATOM 669 C CA . ASN A 1 89 ? -7.196 12.980 15.587 1.00 74.00 89 ASN A CA 1
ATOM 670 C C . ASN A 1 89 ? -8.685 12.586 15.707 1.00 74.00 89 ASN A C 1
ATOM 672 O O . ASN A 1 89 ? -9.369 13.147 16.563 1.00 74.00 89 ASN A O 1
ATOM 676 N N . ASN A 1 90 ? -9.163 11.649 14.878 1.00 56.97 90 ASN A N 1
ATOM 677 C CA . ASN A 1 90 ? -10.468 10.980 14.983 1.00 56.97 90 ASN A CA 1
ATOM 678 C C . ASN A 1 90 ? -10.315 9.568 15.566 1.00 56.97 90 ASN A C 1
ATOM 680 O O . ASN A 1 90 ? -11.235 9.154 16.301 1.00 56.97 90 ASN A O 1
#

Sequence (90 aa):
MQKTILRISADSILIANAAKIPALVEIGASPDAIMGTVSDLIDSGIVDVRDLISLTLEQIKKCDAESLLHVLPNDKLIELTDCYYQIKNN

Organis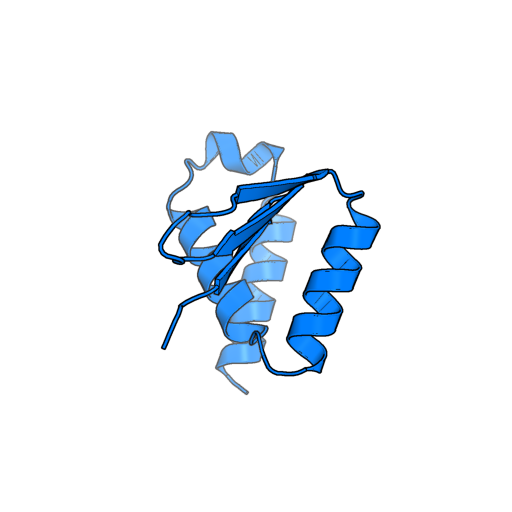m: NCBI:txid1443113

Radius of gyration: 15.81 Å; Cα contacts (8 Å, |Δi|>4): 78; chains: 1; bounding box: 28×46×30 Å

Nearest PDB structures (foldseek):
  8wt9-assembly1_D  TM=5.010E-01  e=1.362E+00  Escherichia coli
  8wt6-assembly1_D  TM=4.953E-01  e=1.768E+00  Escherichia coli
  3no1-assembly1_E  TM=3.411E-01  e=6.102E+00  marine actinobacterium PHSC20C1

Secondary structure (DSSP, 8-state):
-PPEEEEE-SSEEEEEE-SSS--EEEEE--HHHHHHHHHHHHHTTSS-HHHHHHHHHHHHTTS-HHHHHHHS-HHHHHHHHHHHHHHH--

Mean predicted aligned error: 9.71 Å